Protein AF-A0A7X9J970-F1 (afdb_monomer)

Mean predicted aligned error: 1.88 Å

Secondary structure (DSSP, 8-state):
------B---TTS-HHHHHHHHHHHHHSS--B-

Sequence (33 aa):
MKRLIVNADDYGLTPGVSEGIRRAYTEGIVRST

Radius of gyration: 10.41 Å; Cα contacts (8 Å, |Δi|>4): 34; chains: 1; bounding box: 28×14×26 Å

Structure (mmCIF, N/CA/C/O backbone):
data_AF-A0A7X9J970-F1
#
_entry.id   AF-A0A7X9J970-F1
#
loop_
_atom_site.group_PDB
_atom_site.id
_atom_site.type_symbol
_atom_site.label_atom_id
_atom_site.label_alt_id
_atom_site.label_comp_id
_atom_site.label_asym_id
_atom_site.label_entity_id
_atom_site.label_seq_id
_atom_site.pdbx_PDB_ins_code
_atom_site.Cartn_x
_atom_site.Cartn_y
_atom_site.Cartn_z
_atom_site.occupancy
_atom_site.B_iso_or_equiv
_atom_site.auth_seq_id
_atom_site.auth_comp_id
_atom_site.auth_asym_id
_atom_site.auth_atom_id
_atom_site.pdbx_PDB_model_num
ATOM 1 N N . MET A 1 1 ? -23.162 8.640 13.836 1.00 75.00 1 MET A N 1
ATOM 2 C CA . MET A 1 1 ? -22.101 7.613 13.720 1.00 75.00 1 MET A CA 1
ATOM 3 C C . MET A 1 1 ? -21.149 8.057 12.615 1.00 75.00 1 MET A C 1
ATOM 5 O O . MET A 1 1 ? -21.649 8.512 11.595 1.00 75.00 1 MET A O 1
ATOM 9 N N . LYS A 1 2 ? -19.826 8.026 12.812 1.00 91.62 2 LYS A N 1
ATOM 10 C CA . LYS A 1 2 ? -18.859 8.470 11.787 1.00 91.62 2 LYS A CA 1
ATOM 11 C C . LYS A 1 2 ? -18.194 7.259 11.128 1.00 91.62 2 LYS A C 1
ATOM 13 O O . LYS A 1 2 ? -17.907 6.284 11.816 1.00 91.62 2 LYS A O 1
ATOM 18 N N . ARG A 1 3 ? -17.972 7.327 9.814 1.00 95.75 3 ARG A N 1
ATOM 19 C CA . ARG A 1 3 ? -17.290 6.307 9.003 1.00 95.75 3 ARG A CA 1
ATOM 20 C C . ARG A 1 3 ? -16.099 6.960 8.306 1.00 95.75 3 ARG A C 1
ATOM 22 O O . ARG A 1 3 ? -16.233 8.079 7.823 1.00 95.75 3 ARG A O 1
ATOM 29 N N . LEU A 1 4 ? -14.968 6.262 8.264 1.00 96.94 4 LEU A N 1
ATOM 30 C CA . LEU A 1 4 ? -13.761 6.677 7.554 1.00 96.94 4 LEU A CA 1
ATOM 31 C C . LEU A 1 4 ? -13.416 5.611 6.518 1.00 96.94 4 LEU A C 1
ATOM 33 O O . LEU A 1 4 ? -13.397 4.425 6.839 1.00 96.94 4 LEU A O 1
ATOM 37 N N . ILE A 1 5 ? -13.142 6.052 5.296 1.00 97.56 5 ILE A N 1
ATOM 38 C CA . ILE A 1 5 ? -12.565 5.228 4.240 1.00 97.56 5 ILE A CA 1
ATOM 39 C C . ILE A 1 5 ? -11.171 5.780 3.985 1.00 97.56 5 ILE A C 1
ATOM 41 O O . ILE A 1 5 ? -11.010 6.980 3.777 1.00 97.56 5 ILE A O 1
ATOM 45 N N . VAL A 1 6 ? -10.180 4.897 4.025 1.00 98.25 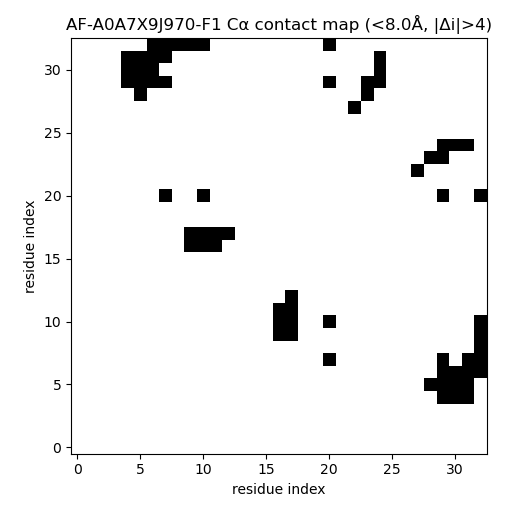6 VAL A N 1
ATOM 46 C CA . VAL A 1 6 ? -8.812 5.202 3.615 1.00 98.25 6 VAL A CA 1
ATOM 47 C C . VAL A 1 6 ? -8.555 4.386 2.356 1.00 98.25 6 VAL A C 1
ATOM 49 O O . VAL A 1 6 ? -8.421 3.160 2.437 1.00 98.25 6 VAL A O 1
ATOM 52 N N . ASN A 1 7 ? -8.592 5.073 1.214 1.00 98.31 7 ASN A N 1
ATOM 53 C CA . ASN A 1 7 ? -8.369 4.503 -0.111 1.0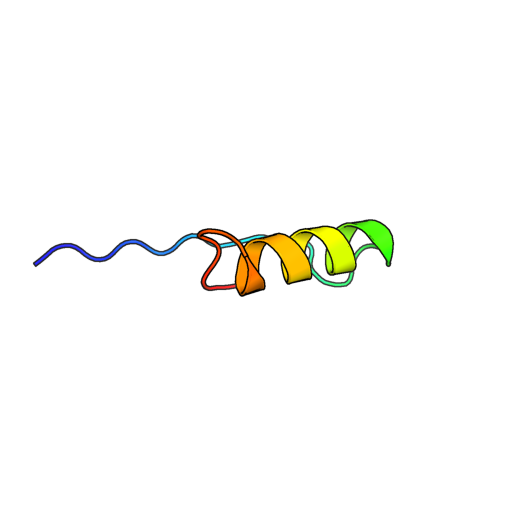0 98.31 7 ASN A CA 1
ATOM 54 C C . ASN A 1 7 ? -6.916 4.716 -0.533 1.00 98.31 7 ASN A C 1
ATOM 56 O O . ASN A 1 7 ? -6.363 5.784 -0.266 1.00 98.31 7 ASN A O 1
ATOM 60 N N . ALA A 1 8 ? -6.321 3.722 -1.179 1.00 98.25 8 ALA A N 1
ATOM 61 C CA . ALA A 1 8 ? -5.047 3.878 -1.864 1.00 98.25 8 ALA A CA 1
ATOM 62 C C . ALA A 1 8 ? -5.267 3.717 -3.371 1.00 98.25 8 ALA A C 1
ATOM 64 O O . ALA A 1 8 ? -5.605 2.629 -3.821 1.00 98.25 8 ALA A O 1
ATOM 65 N N . ASP A 1 9 ? -5.086 4.801 -4.121 1.00 97.81 9 ASP A N 1
ATOM 66 C CA . ASP A 1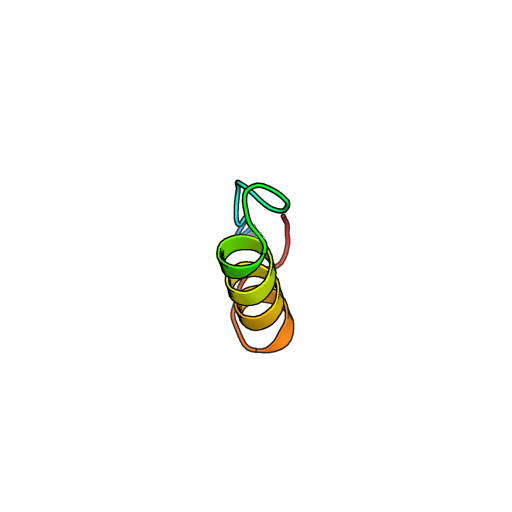 9 ? -5.232 4.802 -5.579 1.00 97.81 9 ASP A CA 1
ATOM 67 C C . ASP A 1 9 ? -4.028 4.120 -6.269 1.00 97.81 9 ASP A C 1
ATOM 69 O O . ASP A 1 9 ? -3.019 3.808 -5.635 1.00 97.81 9 ASP A O 1
ATOM 73 N N . ASP A 1 10 ? -4.127 3.907 -7.585 1.00 98.31 10 ASP A N 1
ATOM 74 C CA . ASP A 1 10 ? -3.059 3.400 -8.470 1.00 98.31 10 ASP A CA 1
ATOM 75 C C . ASP A 1 10 ? -2.628 1.937 -8.276 1.00 98.31 10 ASP A C 1
ATOM 77 O O . ASP A 1 10 ? -1.563 1.510 -8.747 1.00 98.31 10 ASP A O 1
ATOM 81 N N . TYR A 1 11 ? -3.465 1.112 -7.648 1.00 97.88 11 TYR A N 1
ATOM 82 C CA . TYR A 1 11 ? -3.209 -0.325 -7.625 1.00 97.88 11 TYR A CA 1
ATOM 83 C C . TYR A 1 11 ? -3.152 -0.904 -9.040 1.00 97.88 11 TYR A C 1
ATOM 85 O O . TYR A 1 11 ? -4.064 -0.733 -9.847 1.00 97.88 11 TYR A O 1
ATOM 93 N N . GLY A 1 12 ? -2.057 -1.603 -9.346 1.00 97.88 12 GLY A N 1
ATOM 94 C CA . GLY A 1 12 ? -1.770 -2.128 -10.681 1.00 97.88 12 GLY A CA 1
ATOM 95 C C . GLY A 1 12 ? -0.875 -1.241 -11.554 1.00 97.88 12 GLY A C 1
ATOM 96 O O . GLY A 1 12 ? -0.461 -1.707 -12.612 1.00 97.88 12 GLY A O 1
ATOM 97 N N . LEU A 1 13 ? -0.513 -0.021 -11.127 1.00 98.62 13 LEU A N 1
ATOM 98 C CA . LEU A 1 13 ? 0.320 0.892 -11.926 1.00 98.62 13 LEU A CA 1
ATOM 99 C C . LEU A 1 13 ? 1.735 0.346 -12.177 1.00 98.62 13 LEU A C 1
ATOM 101 O O . LEU A 1 13 ? 2.223 0.333 -13.304 1.00 98.62 13 LEU A O 1
ATOM 105 N N . THR A 1 14 ? 2.407 -0.113 -11.122 1.00 98.69 14 THR A N 1
ATOM 106 C CA . THR A 1 14 ? 3.682 -0.837 -11.217 1.00 98.69 14 THR A CA 1
ATOM 107 C C . THR A 1 14 ? 3.738 -1.914 -10.134 1.00 98.69 14 THR A C 1
ATOM 109 O O . THR A 1 14 ? 3.067 -1.770 -9.107 1.00 98.69 14 THR A O 1
ATOM 112 N N . PRO A 1 15 ? 4.578 -2.957 -10.282 1.00 98.69 15 PRO A N 1
ATOM 113 C CA . PRO A 1 15 ? 4.74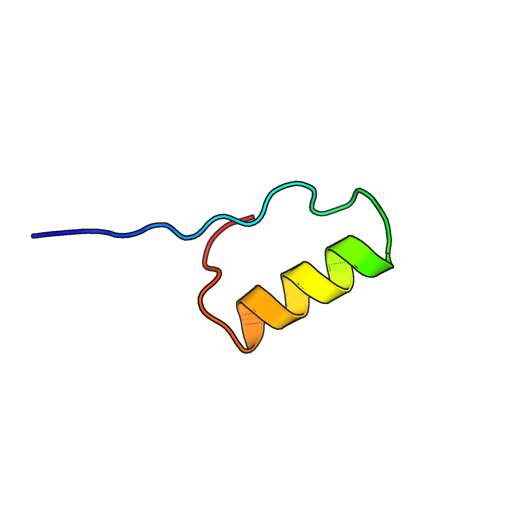0 -3.970 -9.239 1.00 98.69 15 PRO A CA 1
ATOM 114 C C . PRO A 1 15 ? 5.090 -3.382 -7.863 1.00 98.69 15 PRO A C 1
ATOM 116 O O . PRO A 1 15 ? 4.556 -3.829 -6.852 1.00 98.69 15 PRO A O 1
ATOM 119 N N . GLY A 1 16 ? 5.944 -2.350 -7.822 1.00 98.81 16 GLY A N 1
ATOM 120 C CA . GLY A 1 16 ? 6.346 -1.695 -6.574 1.00 98.81 16 GLY A CA 1
ATOM 121 C C . GLY A 1 16 ? 5.208 -0.931 -5.895 1.00 98.81 16 GLY A C 1
ATOM 122 O O . GLY A 1 16 ? 5.067 -1.003 -4.676 1.00 98.81 16 GLY A O 1
ATOM 123 N N . VAL A 1 17 ? 4.364 -0.251 -6.679 1.00 98.62 17 VAL A N 1
ATOM 1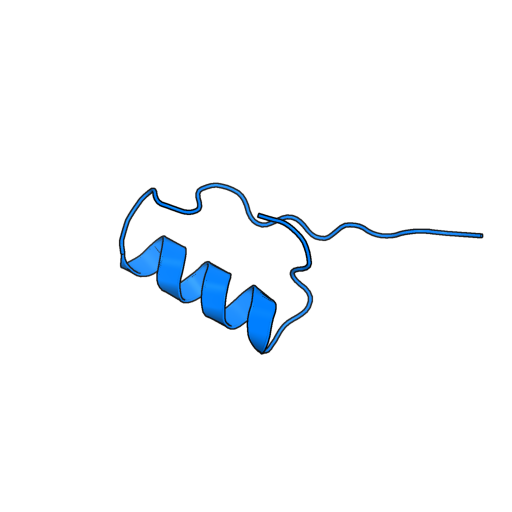24 C CA . VAL A 1 17 ? 3.175 0.447 -6.160 1.00 98.62 17 VAL A CA 1
ATOM 125 C C . VAL A 1 17 ? 2.176 -0.561 -5.590 1.00 98.62 17 VAL A C 1
ATOM 127 O O . VAL A 1 17 ? 1.776 -0.428 -4.435 1.00 98.62 17 VAL A O 1
ATOM 130 N N . SER A 1 18 ? 1.843 -1.617 -6.340 1.00 98.69 18 SER A N 1
ATOM 131 C CA . SER A 1 18 ? 0.906 -2.650 -5.880 1.00 98.69 18 SER A CA 1
ATOM 132 C C . SER A 1 18 ? 1.378 -3.339 -4.600 1.00 98.69 18 SER A C 1
ATOM 134 O O . SER A 1 18 ? 0.577 -3.576 -3.699 1.00 98.69 18 SER A O 1
ATOM 136 N N . GLU A 1 19 ? 2.675 -3.635 -4.486 1.00 98.75 19 GLU A N 1
ATOM 137 C CA . GLU A 1 19 ? 3.243 -4.237 -3.278 1.00 98.75 19 GLU A CA 1
ATOM 138 C C . GLU A 1 19 ? 3.175 -3.283 -2.075 1.00 98.75 19 GLU A C 1
ATOM 140 O O . GLU A 1 19 ? 2.809 -3.697 -0.973 1.00 98.75 19 GLU A O 1
ATOM 145 N N . GLY A 1 20 ? 3.450 -1.992 -2.284 1.00 98.69 20 GLY A N 1
ATOM 146 C CA . GLY A 1 20 ? 3.296 -0.965 -1.254 1.00 98.69 20 GLY A CA 1
ATOM 147 C C . GLY A 1 20 ? 1.855 -0.852 -0.751 1.00 98.69 20 GLY A C 1
ATOM 148 O O . GLY A 1 20 ? 1.619 -0.876 0.459 1.00 98.69 20 GLY A O 1
ATOM 149 N N . ILE A 1 21 ? 0.886 -0.807 -1.668 1.00 98.75 21 ILE A N 1
ATOM 150 C CA . ILE A 1 21 ? -0.543 -0.751 -1.330 1.00 98.75 21 ILE A CA 1
ATOM 151 C C . ILE A 1 21 ? -0.982 -2.032 -0.616 1.00 98.75 21 ILE A C 1
ATOM 153 O O . ILE A 1 21 ? -1.666 -1.961 0.405 1.00 98.75 21 ILE A O 1
ATOM 157 N N . ARG A 1 22 ? -0.536 -3.206 -1.087 1.00 98.56 22 ARG A N 1
ATOM 158 C CA . ARG A 1 22 ? -0.830 -4.495 -0.448 1.00 98.56 22 ARG A CA 1
ATOM 159 C C . ARG A 1 22 ? -0.358 -4.503 1.004 1.00 98.56 22 ARG A C 1
ATOM 161 O O . ARG A 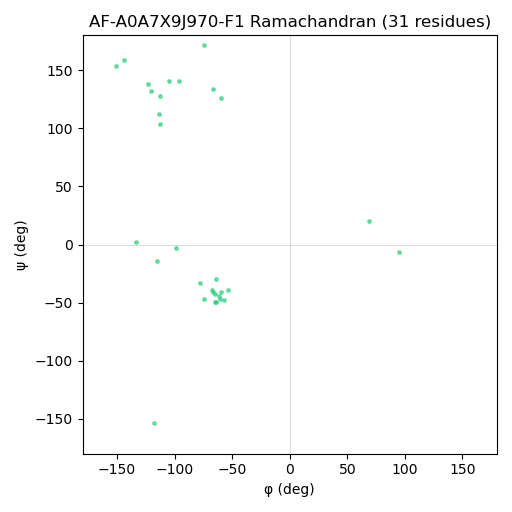1 22 ? -1.144 -4.849 1.882 1.00 98.56 22 ARG A O 1
ATOM 168 N N . ARG A 1 23 ? 0.878 -4.067 1.269 1.00 98.75 23 ARG A N 1
ATOM 169 C CA . ARG A 1 23 ? 1.412 -3.940 2.634 1.00 98.75 23 ARG A CA 1
ATOM 170 C C . ARG A 1 23 ? 0.613 -2.942 3.469 1.00 98.75 23 ARG A C 1
ATOM 172 O O . ARG A 1 23 ? 0.250 -3.251 4.598 1.00 98.75 23 ARG A O 1
ATOM 179 N N . ALA A 1 24 ? 0.272 -1.777 2.9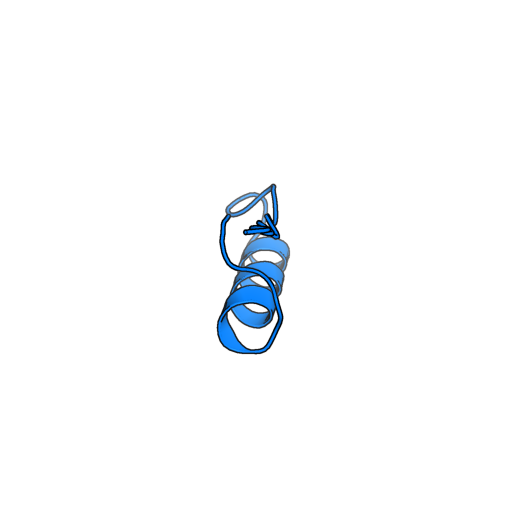20 1.00 98.56 24 ALA A N 1
ATOM 180 C CA . ALA A 1 24 ? -0.527 -0.774 3.626 1.00 98.56 24 ALA A CA 1
ATOM 181 C C . ALA A 1 24 ? -1.955 -1.255 3.953 1.00 98.56 24 ALA A C 1
ATOM 183 O O . ALA A 1 24 ? -2.522 -0.841 4.966 1.00 98.56 24 ALA A O 1
ATOM 184 N N . TYR A 1 25 ? -2.527 -2.142 3.133 1.00 98.50 25 TYR A N 1
ATOM 185 C CA . TYR A 1 25 ? -3.813 -2.788 3.396 1.00 98.50 25 TYR A CA 1
ATOM 186 C C . TYR A 1 25 ? -3.698 -3.867 4.482 1.00 98.50 25 TYR A C 1
ATOM 188 O O . TYR A 1 25 ? -4.502 -3.888 5.416 1.00 98.50 25 TYR A O 1
ATOM 196 N N . THR A 1 26 ? -2.693 -4.748 4.398 1.00 98.31 26 THR A N 1
ATOM 197 C CA . THR A 1 26 ? -2.547 -5.887 5.323 1.00 98.31 26 THR A CA 1
ATOM 198 C C . THR A 1 26 ? -1.972 -5.506 6.684 1.00 98.31 26 THR A C 1
ATOM 200 O O . THR A 1 26 ? -2.335 -6.114 7.685 1.00 98.31 26 THR A O 1
ATOM 203 N N . GLU A 1 27 ? -1.084 -4.514 6.732 1.00 98.62 27 GLU A N 1
ATOM 204 C CA . GLU A 1 27 ? -0.331 -4.119 7.934 1.00 98.62 27 GLU A CA 1
ATOM 205 C C . GLU A 1 27 ? -0.694 -2.705 8.421 1.00 98.62 27 GLU A C 1
ATOM 207 O O . GLU A 1 27 ? -0.354 -2.330 9.541 1.00 98.62 27 GLU A O 1
ATOM 212 N N . GLY A 1 28 ? -1.386 -1.911 7.596 1.00 98.06 28 GLY A N 1
ATOM 213 C CA . GLY A 1 28 ? -1.718 -0.514 7.875 1.00 98.06 28 GLY A CA 1
ATOM 214 C C . GLY A 1 28 ? -3.220 -0.222 7.954 1.00 98.06 28 GLY A C 1
ATOM 215 O O . GLY A 1 28 ? -4.048 -1.071 8.302 1.00 98.06 28 GLY A O 1
ATOM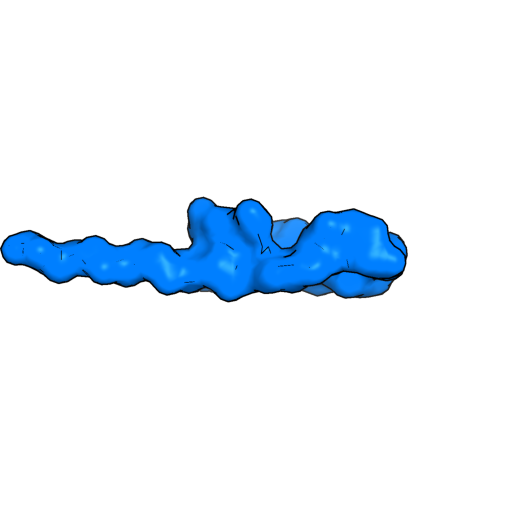 216 N N . ILE A 1 29 ? -3.565 1.035 7.658 1.00 98.31 29 ILE A N 1
ATOM 217 C CA . ILE A 1 29 ? -4.927 1.579 7.787 1.00 98.31 29 ILE A CA 1
ATOM 218 C C . ILE A 1 29 ? -5.712 1.609 6.472 1.00 98.31 29 ILE A C 1
ATOM 220 O O . ILE A 1 29 ? -6.877 2.002 6.486 1.00 98.31 29 ILE A O 1
ATOM 224 N N . VAL A 1 30 ? -5.1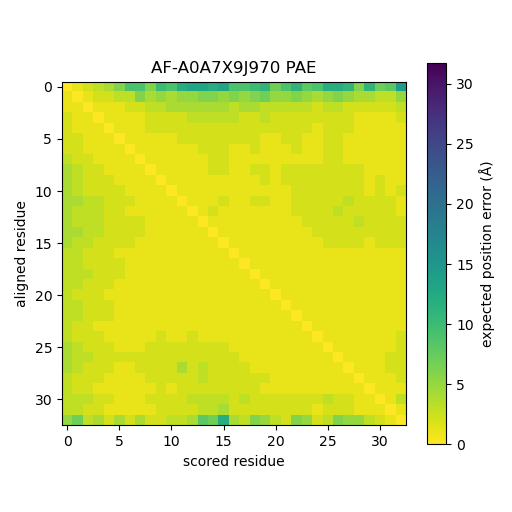03 1.223 5.346 1.00 98.56 30 VAL A N 1
ATOM 225 C CA . VAL A 1 30 ? -5.804 1.187 4.056 1.00 98.56 30 VAL A CA 1
ATOM 226 C C . VAL A 1 30 ? -6.884 0.107 4.116 1.00 98.56 30 VAL A C 1
ATOM 228 O O . VAL A 1 30 ? -6.666 -0.995 4.628 1.00 98.56 30 VAL A O 1
ATOM 231 N N . ARG A 1 31 ? -8.087 0.443 3.645 1.00 97.25 31 ARG A N 1
ATOM 232 C CA . ARG A 1 31 ? -9.262 -0.449 3.666 1.00 97.25 31 ARG A CA 1
ATOM 233 C C . ARG A 1 31 ? -10.023 -0.476 2.336 1.00 97.25 31 ARG A C 1
ATOM 235 O O . ARG A 1 31 ? -11.038 -1.156 2.250 1.00 97.25 31 ARG A O 1
ATOM 242 N N . SER A 1 32 ? -9.537 0.240 1.325 1.00 97.38 32 SER A N 1
ATOM 243 C CA . SER A 1 32 ? -10.046 0.251 -0.050 1.00 97.38 32 SER A CA 1
ATOM 244 C C . SER A 1 32 ? -8.890 0.552 -1.006 1.00 97.38 32 SER A C 1
ATOM 246 O O . SER A 1 32 ? -7.912 1.180 -0.588 1.00 97.38 32 SER A O 1
ATOM 248 N N . THR A 1 33 ? -8.994 0.087 -2.248 1.00 88.38 33 THR A N 1
ATOM 249 C CA . THR A 1 33 ? -8.023 0.340 -3.314 1.00 88.38 33 THR A CA 1
ATOM 250 C C . THR A 1 33 ? -8.712 0.668 -4.625 1.00 88.38 33 THR A C 1
ATOM 252 O O . THR A 1 33 ? -9.910 0.321 -4.747 1.00 88.38 33 THR A O 1
#

pLDDT: mean 97.0, std 4.42, range [75.0, 98.81]

Nearest PDB structures (foldseek):
  3dsk-assembly2_B  TM=4.526E-01  e=8.680E+00  Arabidopsis thaliana
  2rch-assembly2_B  TM=4.509E-01  e=8.680E+00  Arabidopsis thaliana

Foldseek 3Di:
DDDDAAEDPDQPVDPVSVVVLVCCCVPHDHDYD

Solvent-accessible surface area (backbone atoms only — not comparable to full-atom values): 2146 Å² total; per-residue (Å²): 140,91,87,86,85,41,69,44,82,64,72,73,74,41,76,68,51,31,52,52,52,50,45,34,41,78,78,50,77,35,77,45,106